Protein AF-A0A963HJY0-F1 (afdb_monomer_lite)

pLDDT: mean 78.34, std 18.62, range [38.72, 96.56]

Secondary structure (DSSP, 8-state):
-----------PPPPP------------PPPHHHHHHHHHHHHHHHHHHHTTB---SSPPEE-TTT-EEEEE-TTSBEEEEETTSS---------EE-TTS-EE-TTT-PBPEE--TT-

Radius of gyration: 29.08 Å; chains: 1; bounding box: 79×34×77 Å

Sequence (119 aa):
AGLEIDGSLESSPPPARAARTSSAMADHGIPPELAALARGIQSVREEARALGLFAENRGLLSCPACGLQEDVTIGGRLITCDGNVAAGVDLGLRFVESSVGAFVCPRCGSPACEDDPEA

Foldseek 3Di:
DDDDDDDDDPPDDDPDDPPPPPPPPPPPPDPPVNVVVVVVLVVVLVVCVVVQFDSPPAAWKADPVQQWTWDADPVRHIAIDRNVDPPSDRPVFDWDQDPVRWTAGPPPRDTIDGPDPPD

Structure (mmCIF, N/CA/C/O backbone):
data_AF-A0A963HJY0-F1
#
_entry.id   AF-A0A963HJY0-F1
#
loop_
_atom_site.group_PDB
_atom_site.id
_atom_site.type_symbol
_atom_site.label_atom_id
_atom_site.label_alt_id
_atom_site.label_comp_id
_atom_site.label_asym_id
_atom_site.label_entity_id
_atom_site.label_seq_id
_atom_site.pdbx_PDB_ins_code
_atom_site.Cartn_x
_atom_site.C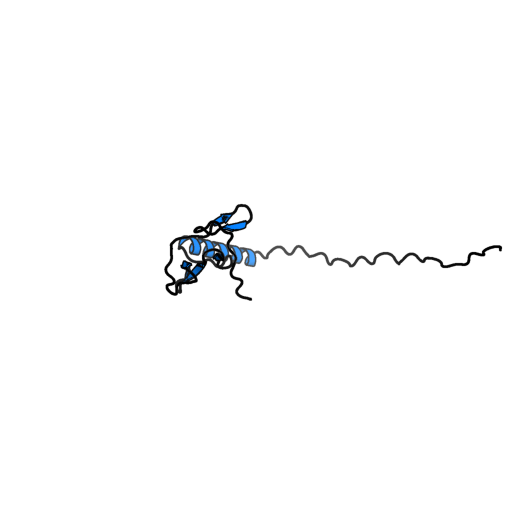artn_y
_atom_site.Cartn_z
_atom_site.occupancy
_atom_site.B_iso_or_equiv
_atom_site.auth_seq_id
_atom_site.auth_comp_id
_atom_site.auth_asym_id
_atom_site.auth_atom_id
_atom_site.pdbx_PDB_model_num
ATOM 1 N N . ALA A 1 1 ? 62.326 19.930 55.989 1.00 39.28 1 ALA A N 1
ATOM 2 C CA . ALA A 1 1 ? 62.068 18.636 56.647 1.00 39.28 1 ALA A CA 1
ATOM 3 C C . ALA A 1 1 ? 61.097 18.880 57.797 1.00 39.28 1 ALA A C 1
ATOM 5 O O . ALA A 1 1 ? 61.372 19.786 58.571 1.00 39.28 1 ALA A O 1
ATOM 6 N N . GLY A 1 2 ? 60.003 18.112 57.867 1.00 40.12 2 GLY A N 1
ATOM 7 C CA . GLY A 1 2 ? 58.999 18.122 58.952 1.00 40.12 2 GLY A CA 1
ATOM 8 C C . GLY A 1 2 ? 57.819 19.063 58.685 1.00 40.12 2 GLY A C 1
ATOM 9 O O . GLY A 1 2 ? 58.021 20.270 58.683 1.00 40.12 2 GLY A O 1
ATOM 10 N N . LEU A 1 3 ? 56.689 18.543 58.182 1.00 40.69 3 LEU A N 1
ATOM 11 C CA . LEU A 1 3 ? 55.499 18.008 58.896 1.00 40.69 3 LEU A CA 1
ATOM 12 C C . LEU A 1 3 ? 54.500 19.133 59.245 1.00 40.69 3 LEU A C 1
ATOM 14 O O . LEU A 1 3 ? 54.798 19.986 60.070 1.00 40.69 3 LEU A O 1
ATOM 18 N N . GLU A 1 4 ? 53.459 19.329 58.429 1.00 43.28 4 GLU A N 1
ATOM 19 C CA . GLU A 1 4 ? 52.092 18.773 58.581 1.00 43.28 4 GLU A CA 1
ATOM 20 C C . GLU A 1 4 ? 51.328 19.358 59.778 1.00 43.28 4 GLU A C 1
ATOM 22 O O . GLU A 1 4 ? 51.622 19.012 60.915 1.00 43.28 4 GLU A O 1
ATOM 27 N N . ILE A 1 5 ? 50.297 20.171 59.500 1.00 50.16 5 ILE A N 1
ATOM 28 C CA . ILE A 1 5 ? 49.032 20.128 60.247 1.00 50.16 5 ILE A CA 1
ATOM 29 C C . ILE A 1 5 ? 47.838 20.384 59.313 1.00 50.16 5 ILE A C 1
ATOM 31 O O . ILE A 1 5 ? 47.650 21.458 58.746 1.00 50.16 5 ILE A O 1
ATOM 35 N N . ASP A 1 6 ? 47.098 19.294 59.169 1.00 44.12 6 ASP A N 1
ATOM 36 C CA . ASP A 1 6 ? 45.666 19.099 58.958 1.00 44.12 6 ASP A CA 1
ATOM 37 C C . ASP A 1 6 ? 44.758 20.288 59.344 1.00 44.12 6 ASP A C 1
ATOM 39 O O . ASP A 1 6 ? 44.872 20.848 60.437 1.00 44.12 6 ASP A O 1
ATOM 43 N N . GLY A 1 7 ? 43.838 20.668 58.450 1.00 38.72 7 GLY A N 1
ATOM 44 C CA . GLY A 1 7 ? 42.907 21.771 58.689 1.00 38.72 7 GLY A CA 1
ATOM 45 C C . GLY A 1 7 ? 41.763 21.853 57.681 1.00 38.72 7 GLY A C 1
ATOM 46 O O . GLY A 1 7 ? 41.828 22.618 56.726 1.00 38.72 7 GLY A O 1
ATOM 47 N N . SER A 1 8 ? 40.709 21.082 57.951 1.00 50.34 8 SER A N 1
ATOM 48 C CA . SER A 1 8 ? 39.299 21.344 57.622 1.00 50.34 8 SER A CA 1
ATOM 49 C C . SER A 1 8 ? 38.928 21.756 56.193 1.00 50.34 8 SER A C 1
ATOM 51 O O . SER A 1 8 ? 38.868 22.937 55.867 1.00 50.34 8 SER A O 1
ATOM 53 N N . LEU A 1 9 ? 38.418 20.793 55.422 1.00 45.22 9 LEU A N 1
ATOM 54 C CA . LEU A 1 9 ? 37.213 21.046 54.629 1.00 45.22 9 LEU A CA 1
ATOM 55 C C . LEU A 1 9 ? 36.188 19.941 54.892 1.00 45.22 9 LEU A C 1
ATOM 57 O O . LEU A 1 9 ? 36.257 18.838 54.350 1.00 45.22 9 LEU A O 1
ATOM 61 N N . GLU A 1 10 ? 35.232 20.274 55.756 1.00 46.62 10 GLU A N 1
ATOM 62 C CA . GLU A 1 10 ? 33.986 19.548 55.963 1.00 46.62 10 GLU A CA 1
ATOM 63 C C . GLU A 1 10 ? 33.304 19.302 54.609 1.00 46.62 10 GLU A C 1
ATOM 65 O O . GLU A 1 10 ? 32.734 20.205 53.994 1.00 46.62 10 GLU A O 1
ATOM 70 N N . SER A 1 11 ? 33.361 18.063 54.124 1.00 43.84 11 SER A N 1
ATOM 71 C CA . SER A 1 11 ? 32.516 17.629 53.014 1.00 43.84 11 SER A CA 1
ATOM 72 C C . SER A 1 11 ? 31.090 17.493 53.532 1.00 43.84 11 SER A C 1
ATOM 74 O O . SER A 1 11 ? 30.693 16.452 54.051 1.00 43.84 11 SER A O 1
ATOM 76 N N . SER A 1 12 ? 30.328 18.580 53.419 1.00 49.44 12 SER A N 1
ATOM 77 C CA . SER A 1 12 ? 28.877 18.553 53.585 1.00 49.44 12 SER A CA 1
ATOM 78 C C . SER A 1 12 ? 28.282 17.484 52.662 1.00 49.44 12 SER A C 1
ATOM 80 O O . SER A 1 12 ? 28.563 17.507 51.459 1.00 49.44 12 SER A O 1
ATOM 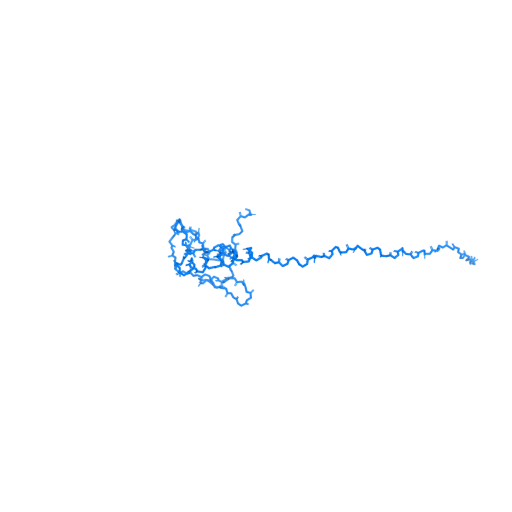82 N N . PRO A 1 13 ? 27.455 16.551 53.165 1.00 54.12 13 PRO A N 1
ATOM 83 C CA . PRO A 1 13 ? 26.714 15.668 52.283 1.00 54.12 13 PRO A CA 1
ATOM 84 C C . PRO A 1 13 ? 25.751 16.514 51.431 1.00 54.12 13 PRO A C 1
ATOM 86 O O . PRO A 1 13 ? 25.139 17.454 51.950 1.00 54.12 13 PRO A O 1
ATOM 89 N N . PRO A 1 14 ? 25.591 16.216 50.130 1.00 53.59 14 PRO A N 1
ATOM 90 C CA . PRO A 1 14 ? 24.600 16.902 49.314 1.00 53.59 14 PRO A CA 1
ATOM 91 C C . PRO A 1 14 ? 23.200 16.661 49.905 1.00 53.59 14 PRO A C 1
ATOM 93 O O . PRO A 1 14 ? 22.919 15.549 50.368 1.00 53.59 14 PRO A O 1
ATOM 96 N N . PRO A 1 15 ? 22.305 17.666 49.906 1.00 50.22 15 PRO A N 1
ATOM 97 C CA . PRO A 1 15 ? 20.960 17.488 50.426 1.00 50.22 15 PRO A CA 1
ATOM 98 C C . PRO A 1 15 ? 20.242 16.366 49.675 1.00 50.22 15 PRO A C 1
ATOM 100 O O . PRO A 1 15 ? 20.315 16.245 48.448 1.00 50.22 15 PRO A O 1
ATOM 103 N N . ALA A 1 16 ? 19.547 15.540 50.454 1.00 54.34 16 ALA A N 1
ATOM 104 C CA . ALA A 1 16 ? 18.766 14.416 49.984 1.00 54.34 16 ALA A CA 1
ATOM 105 C C . ALA A 1 16 ? 17.812 14.839 48.856 1.00 54.34 16 ALA A C 1
ATOM 107 O O . ALA A 1 16 ? 16.908 15.651 49.035 1.00 54.34 16 ALA A O 1
ATOM 108 N N . ARG A 1 17 ? 18.065 14.250 47.685 1.00 49.66 17 ARG A N 1
ATOM 109 C CA . ARG A 1 17 ? 17.157 13.939 46.578 1.00 49.66 17 ARG A CA 1
ATOM 110 C C . ARG A 1 17 ? 15.712 14.409 46.802 1.00 49.66 17 ARG A C 1
ATOM 112 O O . ARG A 1 17 ? 14.879 13.659 47.306 1.00 49.66 17 ARG A O 1
ATOM 119 N N . ALA A 1 18 ? 15.394 15.610 46.318 1.00 47.00 18 ALA A N 1
ATOM 120 C CA . ALA A 1 18 ? 14.016 15.954 46.003 1.00 47.00 18 ALA A CA 1
ATOM 121 C C . ALA A 1 18 ? 13.581 15.033 44.858 1.00 47.00 18 ALA A C 1
ATOM 123 O O . ALA A 1 18 ? 13.915 15.243 43.688 1.00 47.00 18 ALA A O 1
ATOM 124 N N . ALA A 1 19 ? 12.907 13.943 45.220 1.00 44.41 19 ALA A N 1
ATOM 125 C CA . ALA A 1 19 ? 12.134 13.157 44.287 1.00 44.41 19 ALA A CA 1
ATOM 126 C C . ALA A 1 19 ? 11.183 14.133 43.596 1.00 44.41 19 ALA A C 1
ATOM 128 O O . ALA A 1 19 ? 10.259 14.655 44.217 1.00 44.41 19 ALA A O 1
ATOM 129 N N . ARG A 1 20 ? 11.443 14.412 42.314 1.00 54.94 20 ARG A N 1
ATOM 130 C CA . ARG A 1 20 ? 10.408 14.930 41.428 1.00 54.94 20 ARG A CA 1
ATOM 131 C C . ARG A 1 20 ? 9.250 13.964 41.592 1.00 54.94 20 ARG A C 1
ATOM 133 O O . ARG A 1 20 ? 9.386 12.790 41.247 1.00 54.94 20 ARG A O 1
ATOM 140 N N . THR A 1 21 ? 8.174 14.431 42.207 1.00 51.06 21 THR A N 1
ATOM 141 C CA . THR A 1 21 ? 6.898 13.744 42.199 1.00 51.06 21 THR A CA 1
ATOM 142 C C . THR A 1 21 ? 6.554 13.566 40.732 1.00 51.06 21 THR A C 1
ATOM 144 O O . THR A 1 21 ? 6.165 14.501 40.037 1.00 51.06 21 THR A O 1
ATOM 147 N N . SER A 1 22 ? 6.824 12.363 40.226 1.00 50.31 22 SER A N 1
ATOM 148 C CA . SER A 1 22 ? 6.207 11.867 39.013 1.00 50.31 22 SER A CA 1
ATOM 149 C C . SER A 1 22 ? 4.723 12.011 39.285 1.00 50.31 22 SER A C 1
ATOM 151 O O . SER A 1 22 ? 4.172 11.302 40.125 1.00 50.31 22 SER A O 1
ATOM 153 N N . SER A 1 23 ? 4.117 13.023 38.664 1.00 48.34 23 SER A N 1
ATOM 154 C CA . SER A 1 23 ? 2.674 13.092 38.546 1.00 48.34 23 SER A CA 1
ATOM 155 C C . SER A 1 23 ? 2.285 11.745 37.964 1.00 48.34 23 SER A C 1
ATOM 157 O O . SER A 1 23 ? 2.723 11.404 36.862 1.00 48.34 23 SER A O 1
ATOM 159 N N . ALA A 1 24 ? 1.635 10.925 38.787 1.00 53.72 24 ALA A N 1
ATOM 160 C CA . ALA A 1 24 ? 1.176 9.613 38.395 1.00 53.72 24 ALA A CA 1
ATOM 161 C C . ALA A 1 24 ? 0.371 9.816 37.113 1.00 53.72 24 ALA A C 1
ATOM 163 O O . ALA A 1 24 ? -0.610 10.559 37.117 1.00 53.72 24 ALA A O 1
ATOM 164 N N . MET A 1 25 ? 0.853 9.237 36.012 1.00 50.50 25 MET A N 1
ATOM 165 C CA . MET A 1 25 ? 0.105 9.143 34.768 1.00 50.50 25 MET A CA 1
ATOM 166 C C . MET A 1 25 ? -1.189 8.442 35.147 1.00 50.50 25 MET A C 1
ATOM 168 O O . MET A 1 25 ? -1.187 7.246 35.434 1.00 50.50 25 MET A O 1
ATOM 172 N N . ALA A 1 26 ? -2.254 9.218 35.303 1.00 58.81 26 ALA A N 1
ATOM 173 C CA . ALA A 1 26 ? -3.544 8.668 35.625 1.00 58.81 26 ALA A CA 1
ATOM 174 C C . ALA A 1 26 ? -3.883 7.672 34.514 1.00 58.81 26 ALA A C 1
ATOM 176 O O . ALA A 1 26 ? -3.748 7.987 33.330 1.00 58.81 26 ALA A O 1
ATOM 177 N N . ASP A 1 27 ? -4.250 6.460 34.920 1.00 61.19 27 ASP A N 1
ATOM 178 C CA . ASP A 1 27 ? -4.717 5.394 34.044 1.00 61.19 27 ASP A CA 1
ATOM 179 C C . ASP A 1 27 ? -6.046 5.856 33.432 1.00 61.19 27 ASP A C 1
ATOM 181 O O . ASP A 1 27 ? -7.136 5.658 33.966 1.00 61.19 27 ASP A O 1
ATOM 185 N N . HIS A 1 28 ? -5.951 6.658 32.378 1.00 69.19 28 HIS A N 1
ATOM 186 C CA . HIS A 1 28 ? -7.095 7.128 31.622 1.00 69.19 28 HIS A CA 1
ATOM 187 C C . HIS A 1 28 ? -7.372 6.076 30.564 1.00 69.19 28 HIS A C 1
ATOM 189 O O . HIS A 1 28 ? -6.877 6.150 29.440 1.00 69.19 28 HIS A O 1
ATOM 195 N N . GLY A 1 29 ? -8.141 5.062 30.963 1.00 82.00 29 GLY A N 1
ATOM 196 C CA . GLY A 1 29 ? -8.699 4.094 30.031 1.00 82.00 29 GLY A CA 1
ATOM 197 C C . GLY A 1 29 ? -9.362 4.803 28.846 1.00 82.00 29 GLY A C 1
ATOM 198 O O . GLY A 1 29 ? -9.936 5.886 28.985 1.00 82.00 29 GLY A O 1
ATOM 199 N N . ILE A 1 30 ? -9.263 4.197 27.664 1.00 86.56 30 ILE A N 1
ATOM 200 C CA . ILE A 1 30 ? -9.831 4.749 26.432 1.00 86.56 30 ILE A CA 1
ATOM 201 C C . ILE A 1 30 ? -11.349 4.926 26.630 1.00 86.56 30 ILE A C 1
ATOM 203 O O . ILE A 1 30 ? -12.022 3.941 26.953 1.00 86.56 30 ILE A O 1
ATOM 207 N N . PRO A 1 31 ? -11.914 6.133 26.424 1.00 94.25 31 PRO A N 1
ATOM 208 C CA . PRO A 1 31 ? -13.349 6.354 26.552 1.00 94.25 31 PRO A CA 1
ATOM 209 C C . PRO A 1 31 ? -14.150 5.375 25.679 1.00 94.25 31 PRO A C 1
ATOM 211 O O . PRO A 1 31 ? -13.739 5.085 24.552 1.00 94.25 31 PRO A O 1
ATOM 214 N N . PRO A 1 32 ? -15.311 4.880 26.144 1.00 92.44 32 PRO A N 1
ATOM 215 C CA . PRO A 1 32 ? -16.063 3.839 25.442 1.00 92.44 32 PRO A CA 1
ATOM 216 C C . PRO A 1 32 ? -16.493 4.259 24.030 1.00 92.44 32 PRO A C 1
ATOM 218 O O . PRO A 1 32 ? -16.511 3.430 23.120 1.00 92.44 32 PRO A O 1
ATOM 221 N N . GLU A 1 33 ? -16.788 5.544 23.836 1.00 94.00 33 GLU A N 1
ATOM 222 C CA . GLU A 1 33 ? -17.116 6.124 22.533 1.00 94.00 33 GLU A CA 1
ATOM 223 C C . GLU A 1 33 ? -15.917 6.089 21.576 1.00 94.00 33 GLU A C 1
ATOM 225 O O . GLU A 1 33 ? -16.033 5.608 20.448 1.00 94.00 33 GLU A O 1
ATOM 230 N N . LEU A 1 34 ? -14.734 6.491 22.051 1.00 94.19 34 LEU A N 1
ATOM 231 C CA . LEU A 1 34 ? -13.502 6.431 21.265 1.00 94.19 34 LEU A CA 1
ATOM 232 C C . LEU A 1 34 ? -13.136 4.981 20.915 1.00 94.19 34 LEU A C 1
ATOM 234 O O . LEU A 1 34 ? -12.748 4.689 19.785 1.00 94.19 34 LEU A O 1
ATOM 238 N N . ALA A 1 35 ? -13.333 4.050 21.851 1.00 93.06 35 ALA A N 1
ATOM 239 C CA . ALA A 1 35 ? -13.134 2.627 21.602 1.00 93.06 35 ALA A CA 1
ATOM 240 C C . ALA A 1 35 ? -14.116 2.074 20.550 1.00 93.06 35 ALA A C 1
ATOM 242 O O . ALA A 1 35 ? -13.742 1.212 19.754 1.00 93.06 35 ALA A O 1
ATOM 243 N N . ALA A 1 36 ? -15.365 2.550 20.526 1.00 95.06 36 ALA A N 1
ATOM 244 C CA . ALA A 1 36 ? -16.348 2.164 19.514 1.00 95.06 36 ALA A CA 1
ATOM 245 C C . ALA A 1 36 ? -15.978 2.688 18.120 1.00 95.06 36 ALA A C 1
ATOM 247 O O . ALA A 1 36 ? -16.001 1.916 17.161 1.00 95.06 36 ALA A O 1
ATOM 248 N N . LEU A 1 37 ? -15.558 3.951 18.021 1.00 96.56 37 LEU A N 1
ATOM 249 C CA . LEU A 1 37 ? -15.076 4.539 16.768 1.00 96.56 37 LEU A CA 1
ATOM 250 C C . LEU A 1 37 ? -13.840 3.805 16.238 1.00 96.56 37 LEU A C 1
ATOM 252 O O . LEU A 1 37 ? -13.787 3.470 15.057 1.00 96.56 37 LEU A O 1
ATOM 256 N N . ALA A 1 38 ? -12.884 3.478 17.111 1.00 91.81 38 ALA A N 1
ATOM 257 C CA . ALA A 1 38 ? -11.686 2.733 16.731 1.00 91.81 38 ALA A CA 1
ATOM 258 C C . ALA A 1 38 ? -12.019 1.360 16.120 1.00 91.81 38 ALA A C 1
ATOM 260 O O . ALA A 1 38 ? -11.423 0.975 15.115 1.00 91.81 38 ALA A O 1
ATOM 261 N N . ARG A 1 39 ? -13.005 0.640 16.675 1.00 94.12 39 ARG A N 1
ATOM 262 C CA . ARG A 1 39 ? -13.499 -0.619 16.088 1.00 94.12 39 ARG A CA 1
ATOM 263 C C . ARG A 1 39 ? -14.159 -0.402 14.727 1.00 94.12 39 ARG A C 1
ATOM 265 O O . ARG A 1 39 ? -13.931 -1.192 13.819 1.00 94.12 39 ARG A O 1
ATOM 272 N N . GLY A 1 40 ? -14.929 0.676 14.567 1.00 95.31 40 GLY A N 1
ATOM 273 C CA . GLY A 1 40 ? -15.521 1.044 13.277 1.00 95.31 40 GLY A CA 1
ATOM 274 C C . GLY A 1 40 ? -14.462 1.291 12.199 1.00 95.31 40 GLY A C 1
ATOM 275 O O . GLY A 1 40 ? -14.554 0.741 11.106 1.00 95.31 40 GLY A O 1
ATOM 276 N N . ILE A 1 41 ? -13.405 2.036 12.533 1.00 91.38 41 ILE A N 1
ATOM 277 C CA . ILE A 1 41 ? -12.266 2.271 11.632 1.00 91.38 41 ILE A CA 1
ATOM 278 C C . ILE A 1 41 ? -11.582 0.949 11.257 1.00 91.38 41 ILE A C 1
ATOM 280 O O . ILE A 1 41 ? -11.242 0.750 10.093 1.00 91.38 41 ILE A O 1
ATOM 284 N N . GLN A 1 42 ? -11.393 0.034 12.214 1.00 90.44 42 GLN A N 1
ATOM 285 C CA . GLN A 1 42 ? -10.818 -1.286 11.928 1.00 90.44 42 GLN A CA 1
ATOM 286 C C . GLN A 1 42 ? -11.689 -2.091 10.956 1.00 90.44 42 GLN A C 1
ATOM 288 O O . GLN A 1 42 ? -11.156 -2.591 9.970 1.00 90.44 42 GLN A O 1
ATOM 293 N N . SER A 1 43 ? -13.009 -2.125 11.162 1.00 91.88 43 SER A N 1
ATOM 294 C CA . SER A 1 43 ? -13.947 -2.805 10.254 1.00 91.88 43 SER A CA 1
ATOM 295 C C . SER A 1 43 ? -13.866 -2.252 8.829 1.00 91.88 43 SER A C 1
ATOM 297 O O . SER A 1 43 ? -13.710 -3.008 7.875 1.00 91.88 43 SER A O 1
ATOM 299 N N . VAL A 1 44 ? -13.884 -0.922 8.674 1.00 91.00 44 VAL A N 1
ATOM 300 C CA . VAL A 1 44 ? -13.775 -0.276 7.354 1.00 91.00 44 VAL A CA 1
ATOM 301 C C . VAL A 1 44 ? -12.436 -0.597 6.685 1.00 91.00 44 VAL A C 1
ATOM 303 O O . VAL A 1 44 ? -12.386 -0.851 5.483 1.00 91.00 44 VAL A O 1
ATOM 306 N N . ARG A 1 45 ? -11.337 -0.630 7.449 1.00 87.44 45 ARG A N 1
ATOM 307 C CA . ARG A 1 45 ? -10.011 -1.000 6.929 1.00 87.44 45 ARG A CA 1
ATOM 308 C C . ARG A 1 45 ? -9.952 -2.460 6.475 1.00 87.44 45 ARG A C 1
ATOM 310 O O . ARG A 1 45 ? -9.311 -2.750 5.468 1.00 87.44 45 ARG A O 1
ATOM 317 N N . GLU A 1 46 ? -10.597 -3.375 7.191 1.00 88.38 46 GLU A N 1
ATOM 318 C CA . GLU A 1 46 ? -10.693 -4.787 6.801 1.00 88.38 46 GLU A CA 1
ATOM 319 C C . GLU A 1 46 ? -11.507 -4.968 5.515 1.00 88.38 46 GLU A C 1
ATOM 321 O O . GLU A 1 46 ? -11.056 -5.660 4.601 1.00 88.38 46 GLU A O 1
ATOM 326 N N . GLU A 1 47 ? -12.647 -4.285 5.397 1.00 89.75 47 GLU A N 1
ATOM 327 C CA . GLU A 1 47 ? -13.459 -4.274 4.174 1.00 89.75 47 GLU A CA 1
ATOM 328 C C . GLU A 1 47 ? -12.682 -3.699 2.982 1.00 89.75 47 GLU A C 1
ATOM 330 O O . GLU A 1 47 ? -12.659 -4.292 1.902 1.00 89.75 47 GLU A O 1
ATOM 335 N N . ALA A 1 48 ? -11.970 -2.587 3.185 1.00 86.81 48 ALA A N 1
ATOM 336 C CA . ALA A 1 48 ? -11.106 -1.993 2.170 1.00 86.81 48 ALA A CA 1
ATOM 337 C C . ALA A 1 48 ? -10.040 -2.992 1.683 1.00 86.81 48 ALA A C 1
ATOM 339 O O . ALA A 1 48 ? -9.886 -3.192 0.475 1.00 86.81 48 ALA A O 1
ATOM 340 N N . ARG A 1 49 ? -9.360 -3.693 2.603 1.00 82.75 49 ARG A N 1
ATOM 341 C CA . ARG A 1 49 ? -8.376 -4.734 2.255 1.00 82.75 49 ARG A CA 1
ATOM 342 C C . ARG A 1 49 ? -8.999 -5.881 1.468 1.00 82.75 49 ARG A C 1
ATOM 344 O O . ARG A 1 49 ? -8.403 -6.322 0.488 1.00 82.75 49 ARG A O 1
ATOM 351 N N . ALA A 1 50 ? -10.188 -6.342 1.856 1.00 84.19 50 ALA A N 1
ATOM 352 C CA . ALA A 1 50 ? -10.896 -7.407 1.144 1.00 84.19 50 ALA A CA 1
ATOM 353 C C . ALA A 1 50 ? -11.218 -7.021 -0.314 1.00 84.19 50 ALA A C 1
ATOM 355 O O . ALA A 1 50 ? -11.243 -7.878 -1.195 1.00 84.19 50 ALA A O 1
ATOM 356 N N . LEU A 1 51 ? -11.404 -5.725 -0.582 1.00 85.19 51 LEU A N 1
ATOM 357 C CA . LEU A 1 51 ? -11.618 -5.169 -1.922 1.00 85.19 51 LEU A CA 1
ATOM 358 C C . LEU A 1 51 ? -10.313 -4.852 -2.682 1.00 85.19 51 LEU A C 1
ATOM 360 O O . LEU A 1 51 ? -10.364 -4.431 -3.846 1.00 85.19 51 LEU A O 1
ATOM 364 N N . GLY A 1 52 ? -9.149 -5.056 -2.056 1.00 78.31 52 GLY A N 1
ATOM 365 C CA . GLY A 1 52 ? -7.832 -4.720 -2.603 1.00 78.31 52 GLY A CA 1
ATOM 366 C C . GLY A 1 52 ? -7.511 -3.221 -2.577 1.00 78.31 52 GLY A C 1
ATOM 367 O O . GLY A 1 52 ? -6.704 -2.754 -3.383 1.00 78.31 52 GLY A O 1
ATOM 368 N N . LEU A 1 53 ? -8.172 -2.457 -1.704 1.00 85.56 53 LEU A N 1
ATOM 369 C CA . LEU A 1 53 ? -7.865 -1.050 -1.460 1.00 85.56 53 LEU A CA 1
ATOM 370 C C . LEU A 1 53 ? -6.728 -0.915 -0.446 1.00 85.56 53 LEU A C 1
ATOM 372 O O . LEU A 1 53 ? -6.562 -1.743 0.454 1.00 85.56 53 LEU A O 1
ATOM 376 N N . PHE A 1 54 ? -5.954 0.155 -0.589 1.00 84.06 54 PHE A N 1
ATOM 377 C CA . PHE A 1 54 ? -4.956 0.533 0.394 1.00 84.06 54 PHE A CA 1
ATOM 378 C C . PHE A 1 54 ? -5.649 1.127 1.625 1.00 84.06 54 PHE A C 1
ATOM 380 O O . PHE A 1 54 ? -6.384 2.103 1.524 1.00 84.06 54 PHE A O 1
ATOM 387 N N . ALA A 1 55 ? -5.438 0.515 2.790 1.00 82.06 55 ALA A N 1
ATOM 388 C CA . ALA A 1 55 ? -6.127 0.876 4.032 1.00 82.06 55 ALA A CA 1
ATOM 389 C C . ALA A 1 55 ? -5.327 1.846 4.932 1.00 82.06 55 ALA A C 1
ATOM 391 O O . ALA A 1 55 ? -5.653 1.973 6.116 1.00 82.06 55 ALA A O 1
ATOM 392 N N . GLU A 1 56 ? -4.270 2.473 4.391 1.00 77.25 56 GLU A N 1
ATOM 393 C CA . GLU A 1 56 ? -3.396 3.458 5.062 1.00 77.25 56 GLU A CA 1
ATOM 394 C C . GLU A 1 56 ? -2.951 3.037 6.473 1.00 77.25 56 GLU A C 1
ATOM 396 O O . GLU A 1 56 ? -2.970 3.803 7.435 1.00 77.25 56 GLU A O 1
ATOM 401 N N . ASN A 1 57 ? -2.603 1.763 6.637 1.00 75.56 57 ASN A N 1
ATOM 402 C CA . ASN A 1 57 ? -2.149 1.225 7.917 1.00 75.56 57 ASN A CA 1
ATOM 403 C C . ASN A 1 57 ? -0.624 1.277 8.097 1.00 75.56 57 ASN A C 1
ATOM 405 O O . ASN A 1 57 ? -0.154 0.870 9.156 1.00 75.56 57 ASN A O 1
ATOM 409 N N . ARG A 1 58 ? 0.116 1.705 7.067 1.00 85.88 58 ARG A N 1
ATOM 410 C CA . ARG A 1 58 ? 1.582 1.829 7.003 1.00 85.88 58 ARG A CA 1
ATOM 411 C C . ARG A 1 58 ? 1.983 2.731 5.828 1.00 85.88 58 ARG A C 1
ATOM 413 O O . ARG A 1 58 ? 1.112 3.049 5.014 1.00 85.88 58 ARG A O 1
ATOM 420 N N . GLY A 1 59 ? 3.256 3.112 5.736 1.00 87.75 59 GLY A N 1
ATOM 421 C CA . GLY A 1 59 ? 3.782 3.817 4.567 1.00 87.75 59 GLY A CA 1
ATOM 422 C C . GLY A 1 59 ? 3.778 2.935 3.315 1.00 87.75 59 GLY A C 1
ATOM 423 O O . GLY A 1 59 ? 3.704 1.705 3.402 1.00 87.75 59 GLY A O 1
ATOM 424 N N . LEU A 1 60 ? 3.842 3.556 2.137 1.00 91.94 60 LEU A N 1
ATOM 425 C CA . LEU A 1 60 ? 4.117 2.818 0.903 1.00 91.94 60 LEU A CA 1
ATOM 426 C C . LEU A 1 60 ? 5.568 2.350 0.921 1.00 91.94 60 LEU A C 1
ATOM 428 O O . LEU A 1 60 ? 6.440 3.044 1.440 1.00 91.94 60 LEU A O 1
ATOM 432 N N . LEU A 1 61 ? 5.818 1.155 0.399 1.00 93.31 61 LEU A N 1
ATOM 433 C CA . LEU A 1 61 ? 7.169 0.619 0.342 1.00 93.31 61 LEU A CA 1
ATOM 434 C C . LEU A 1 61 ? 7.852 0.877 -0.987 1.00 93.31 61 LEU A C 1
ATOM 436 O O . LEU A 1 61 ? 7.280 0.626 -2.046 1.00 93.31 61 LEU A O 1
ATOM 440 N N . SER A 1 62 ? 9.150 1.130 -0.913 1.00 94.56 62 SER A N 1
ATOM 441 C CA . SER A 1 62 ? 10.062 1.077 -2.042 1.00 94.56 62 SER A CA 1
ATOM 442 C C . SER A 1 62 ? 11.198 0.083 -1.790 1.00 94.56 62 SER A C 1
ATOM 444 O O . SER A 1 62 ? 11.669 -0.148 -0.673 1.00 94.56 62 SER A O 1
ATOM 446 N N . CYS A 1 63 ? 11.641 -0.586 -2.854 1.00 94.69 63 CYS A N 1
ATOM 447 C CA . CYS A 1 63 ? 12.812 -1.447 -2.836 1.00 94.69 63 CYS A CA 1
ATOM 448 C C . CYS A 1 63 ? 14.003 -0.708 -3.459 1.00 94.69 63 CYS A C 1
ATOM 450 O O . CYS A 1 63 ? 14.103 -0.655 -4.691 1.00 94.69 63 CYS A O 1
ATOM 452 N N . PRO A 1 64 ? 14.972 -0.234 -2.656 1.00 92.38 64 PRO A N 1
ATOM 453 C CA . PRO A 1 64 ? 16.111 0.523 -3.176 1.00 92.38 64 PRO A CA 1
ATOM 454 C C . PRO A 1 64 ? 17.038 -0.320 -4.066 1.00 92.38 64 PRO A C 1
ATOM 456 O O . PRO A 1 64 ? 17.786 0.219 -4.874 1.00 92.38 64 PRO A O 1
ATOM 459 N N . ALA A 1 65 ? 16.996 -1.651 -3.945 1.00 93.88 65 ALA A N 1
ATOM 460 C CA . ALA A 1 65 ? 17.873 -2.548 -4.695 1.00 93.88 65 ALA A CA 1
ATOM 461 C C . ALA A 1 65 ? 17.429 -2.780 -6.148 1.00 93.88 65 ALA A C 1
ATOM 463 O O . ALA A 1 65 ? 18.272 -2.996 -7.015 1.00 93.88 65 ALA A O 1
ATOM 464 N N . CYS A 1 66 ? 16.119 -2.793 -6.421 1.00 93.12 66 CYS A N 1
ATOM 465 C CA . CYS A 1 66 ? 15.594 -3.130 -7.752 1.00 93.12 66 CYS A CA 1
ATOM 466 C C . CYS A 1 66 ? 14.565 -2.139 -8.307 1.00 93.12 66 CYS A C 1
ATOM 468 O O . CYS A 1 66 ? 14.092 -2.346 -9.423 1.00 93.12 66 CYS A O 1
ATOM 470 N N . GLY A 1 67 ? 14.214 -1.092 -7.553 1.00 91.81 67 GLY A N 1
ATOM 471 C CA . GLY A 1 67 ? 13.301 -0.035 -7.993 1.00 91.81 67 GLY A CA 1
ATOM 472 C C . GLY A 1 67 ? 11.822 -0.425 -8.014 1.00 91.81 67 GLY A C 1
ATOM 473 O O . GLY A 1 67 ? 11.009 0.325 -8.546 1.00 91.81 67 GLY A O 1
ATOM 474 N N . LEU A 1 68 ? 11.458 -1.587 -7.463 1.00 94.19 68 LEU A N 1
ATOM 475 C CA . LEU A 1 68 ? 10.058 -1.955 -7.255 1.00 94.19 68 LEU A CA 1
ATOM 476 C C . LEU A 1 68 ? 9.473 -1.094 -6.130 1.00 94.19 68 LEU A C 1
ATOM 478 O O . LEU A 1 68 ? 10.073 -1.048 -5.059 1.00 94.19 68 LEU A O 1
ATOM 482 N N . GLN A 1 69 ? 8.310 -0.482 -6.332 1.00 94.19 69 GLN A N 1
ATOM 483 C CA . GLN A 1 69 ? 7.651 0.336 -5.311 1.00 94.19 69 GLN A CA 1
ATOM 484 C C . GLN A 1 69 ? 6.138 0.119 -5.288 1.00 94.19 69 GLN A C 1
ATOM 486 O O . GLN A 1 69 ? 5.546 -0.316 -6.278 1.00 94.19 69 GLN A O 1
ATOM 491 N N . GLU A 1 70 ? 5.520 0.402 -4.150 1.00 93.44 70 GLU A N 1
ATOM 492 C CA . GLU A 1 70 ? 4.075 0.484 -3.987 1.00 93.44 70 GLU A CA 1
ATOM 493 C C . GLU A 1 70 ? 3.569 1.874 -4.390 1.00 93.44 70 GLU A C 1
ATOM 495 O O . GLU A 1 70 ? 4.248 2.878 -4.207 1.00 93.44 70 GLU A O 1
ATOM 500 N N . ASP A 1 71 ? 2.360 1.923 -4.940 1.00 91.88 71 ASP A N 1
ATOM 501 C CA . ASP A 1 71 ? 1.659 3.165 -5.272 1.00 91.88 71 ASP A CA 1
ATOM 502 C C . ASP A 1 71 ? 0.146 2.950 -5.112 1.00 91.88 71 ASP A C 1
ATOM 504 O O . ASP A 1 71 ? -0.336 1.812 -5.025 1.00 91.88 71 ASP A O 1
ATOM 508 N N . VAL A 1 72 ? -0.620 4.035 -5.067 1.00 90.12 72 VAL A N 1
ATOM 509 C CA . VAL A 1 72 ? -2.072 4.012 -4.913 1.00 90.12 72 VAL A CA 1
ATOM 510 C C . VAL A 1 72 ? -2.720 4.684 -6.113 1.00 90.12 72 VAL A C 1
ATOM 512 O O . VAL A 1 72 ? -2.552 5.869 -6.383 1.00 90.12 72 VAL A O 1
ATOM 515 N N . THR A 1 73 ? -3.525 3.914 -6.841 1.00 89.50 73 THR A N 1
ATOM 516 C CA . THR A 1 73 ? -4.306 4.457 -7.962 1.00 89.50 73 THR A CA 1
ATOM 517 C C . THR A 1 73 ? -5.317 5.501 -7.482 1.00 89.50 73 THR A C 1
ATOM 519 O O . THR A 1 73 ? -5.749 5.480 -6.332 1.00 89.50 73 THR A O 1
ATOM 522 N N . ILE A 1 74 ? -5.831 6.331 -8.396 1.00 87.31 74 ILE A N 1
ATOM 523 C CA . ILE A 1 74 ? -6.917 7.284 -8.093 1.00 87.31 74 ILE A CA 1
ATOM 524 C C . ILE A 1 74 ? -8.174 6.620 -7.491 1.00 87.31 74 ILE A C 1
ATOM 526 O O . ILE A 1 74 ? -8.960 7.272 -6.812 1.00 87.31 74 ILE A O 1
ATOM 530 N N . GLY A 1 75 ? -8.368 5.317 -7.725 1.00 85.44 75 GLY A N 1
ATOM 531 C CA . GLY A 1 75 ? -9.446 4.522 -7.133 1.00 85.44 75 GLY A CA 1
ATOM 532 C C . GLY A 1 75 ? -9.118 3.922 -5.761 1.00 85.44 75 GLY A C 1
ATOM 533 O O . GLY A 1 75 ? -9.871 3.072 -5.296 1.00 85.44 75 GLY A O 1
ATOM 534 N N . GLY A 1 76 ? -7.989 4.283 -5.146 1.00 87.12 76 GLY A N 1
ATOM 535 C CA . GLY A 1 76 ? -7.560 3.784 -3.838 1.00 87.12 76 GLY A CA 1
ATOM 536 C C . GLY A 1 76 ? -6.973 2.369 -3.848 1.00 87.12 76 GLY A C 1
ATOM 537 O O . GLY A 1 76 ? -6.734 1.801 -2.785 1.00 87.12 76 GLY A O 1
ATOM 538 N N . ARG A 1 77 ? -6.753 1.755 -5.020 1.00 89.38 77 ARG A N 1
ATOM 539 C CA . ARG A 1 77 ? -6.142 0.415 -5.104 1.00 89.38 77 ARG A CA 1
ATOM 540 C C . ARG A 1 77 ? -4.639 0.483 -4.909 1.00 89.38 77 ARG A C 1
ATOM 542 O O . ARG A 1 77 ? -3.989 1.263 -5.605 1.00 89.38 77 ARG A O 1
ATOM 549 N N . LEU A 1 78 ? -4.130 -0.396 -4.048 1.00 90.81 78 LEU A N 1
ATOM 550 C CA . LEU A 1 78 ? -2.701 -0.644 -3.906 1.00 90.81 78 LEU A CA 1
ATOM 551 C C . LEU A 1 78 ? -2.192 -1.399 -5.135 1.00 90.81 78 LEU A C 1
ATOM 553 O O . LEU A 1 78 ? -2.688 -2.486 -5.454 1.00 90.81 78 LEU A O 1
ATOM 557 N N . ILE A 1 79 ? -1.189 -0.831 -5.786 1.00 92.19 79 ILE A N 1
ATOM 558 C CA . ILE A 1 79 ? -0.473 -1.440 -6.901 1.00 92.19 79 ILE A CA 1
ATOM 559 C C . ILE A 1 79 ? 1.010 -1.527 -6.574 1.00 92.19 79 ILE A C 1
ATOM 561 O O . ILE A 1 79 ? 1.497 -0.907 -5.629 1.00 92.19 79 ILE A O 1
ATOM 565 N N . THR A 1 80 ? 1.740 -2.298 -7.368 1.00 93.56 80 THR A N 1
ATOM 566 C CA . THR A 1 80 ? 3.195 -2.339 -7.284 1.00 93.56 80 THR A CA 1
ATOM 567 C C . THR A 1 80 ? 3.766 -2.178 -8.677 1.00 93.56 80 THR A C 1
ATOM 569 O O . THR A 1 80 ? 3.440 -2.959 -9.565 1.00 93.56 80 THR A O 1
ATOM 572 N N . CYS A 1 81 ? 4.592 -1.163 -8.875 1.00 93.38 81 CYS A N 1
ATOM 573 C CA . CYS A 1 81 ? 5.094 -0.752 -10.177 1.00 93.38 81 CYS A CA 1
ATOM 574 C C . CYS A 1 81 ? 6.620 -0.607 -10.161 1.00 93.38 81 CYS A C 1
ATOM 576 O O . CYS A 1 81 ? 7.276 -0.657 -9.117 1.00 93.38 81 CYS A O 1
ATOM 578 N N . ASP A 1 82 ? 7.195 -0.474 -11.353 1.00 91.69 82 ASP A N 1
ATOM 579 C CA . ASP A 1 82 ? 8.589 -0.081 -11.512 1.00 91.69 82 ASP A CA 1
ATOM 580 C C . ASP A 1 82 ? 8.698 1.436 -11.338 1.00 91.69 82 ASP A C 1
ATOM 582 O O . ASP A 1 82 ? 8.265 2.182 -12.213 1.00 91.69 82 ASP A O 1
ATOM 586 N N . GLY A 1 83 ? 9.320 1.902 -10.251 1.00 83.44 83 GLY A N 1
ATOM 587 C CA . GLY A 1 83 ? 9.469 3.336 -9.964 1.00 83.44 83 GLY A CA 1
ATOM 588 C C . GLY A 1 83 ? 10.283 4.098 -11.016 1.00 83.44 83 GLY A C 1
ATOM 589 O O . GLY A 1 83 ? 10.198 5.317 -11.125 1.00 83.44 83 GLY A O 1
ATOM 590 N N . ASN A 1 84 ? 11.042 3.375 -11.844 1.00 76.69 84 ASN A N 1
ATOM 591 C CA . ASN A 1 84 ? 11.825 3.938 -12.942 1.00 76.69 84 ASN A CA 1
ATOM 592 C C . ASN A 1 84 ? 11.061 3.985 -14.284 1.00 76.69 84 ASN A C 1
ATOM 594 O O . ASN A 1 84 ? 11.634 4.345 -15.313 1.00 76.69 84 ASN A O 1
ATOM 598 N N . VAL A 1 85 ? 9.787 3.576 -14.307 1.00 74.50 85 VAL A N 1
ATOM 599 C CA . VAL A 1 85 ? 8.948 3.527 -15.510 1.00 74.50 85 VAL A CA 1
ATOM 600 C C . VAL A 1 85 ? 7.681 4.347 -15.274 1.00 74.50 85 VAL A C 1
ATOM 602 O O . VAL A 1 85 ? 6.934 4.110 -14.337 1.00 74.50 85 VAL A O 1
ATOM 605 N N . ALA A 1 86 ? 7.392 5.292 -16.172 1.00 66.25 86 ALA A N 1
ATOM 606 C CA . ALA A 1 86 ? 6.249 6.206 -16.039 1.00 66.25 86 ALA A CA 1
ATOM 607 C C . ALA A 1 86 ? 4.871 5.513 -16.091 1.00 66.25 86 ALA A C 1
ATOM 609 O O . ALA A 1 86 ? 3.851 6.108 -15.749 1.00 66.25 86 ALA A O 1
ATOM 610 N N . ALA A 1 87 ? 4.819 4.267 -16.559 1.00 68.56 87 ALA A N 1
ATOM 611 C CA . ALA A 1 87 ? 3.595 3.491 -16.606 1.00 68.56 87 ALA A CA 1
ATOM 612 C C . ALA A 1 87 ? 3.370 2.830 -15.238 1.00 68.56 87 ALA A C 1
ATOM 614 O O . ALA A 1 87 ? 3.947 1.781 -14.961 1.00 68.56 87 ALA A O 1
ATOM 615 N N . GLY A 1 88 ? 2.511 3.436 -14.410 1.00 75.06 88 GLY A N 1
ATOM 616 C CA . GLY A 1 88 ? 2.009 2.897 -13.135 1.00 75.06 88 GLY A CA 1
ATOM 617 C C . GLY A 1 88 ? 1.122 1.657 -13.309 1.00 75.06 88 GLY A C 1
ATOM 618 O O . GLY A 1 88 ? -0.011 1.610 -12.837 1.00 75.06 88 GLY A O 1
ATOM 619 N N . VAL A 1 89 ? 1.610 0.673 -14.061 1.00 86.38 89 VAL A N 1
ATOM 620 C CA . VAL A 1 89 ? 0.968 -0.622 -14.269 1.00 86.38 89 VAL A CA 1
ATOM 621 C C . VAL A 1 89 ? 1.259 -1.487 -13.056 1.00 86.38 89 VAL A C 1
ATOM 623 O O . VAL A 1 89 ? 2.413 -1.634 -12.654 1.00 86.38 89 VAL A O 1
ATOM 626 N N . ASP A 1 90 ? 0.210 -2.083 -12.495 1.00 92.00 90 ASP A N 1
ATOM 627 C CA . ASP A 1 90 ? 0.372 -3.056 -11.424 1.00 92.00 90 ASP A CA 1
ATOM 628 C C . ASP A 1 90 ? 1.036 -4.326 -11.960 1.00 92.00 90 ASP A C 1
ATOM 630 O O . ASP A 1 90 ? 0.523 -4.995 -12.858 1.00 92.00 90 ASP A O 1
ATOM 634 N N . LEU A 1 91 ? 2.170 -4.673 -11.373 1.00 91.44 91 LEU A N 1
ATOM 635 C CA . LEU A 1 91 ? 2.927 -5.880 -11.676 1.00 91.44 91 LEU A CA 1
ATOM 636 C C . LEU A 1 91 ? 2.414 -7.092 -10.892 1.00 91.44 91 LEU A C 1
ATOM 638 O O . LEU A 1 91 ? 2.924 -8.197 -11.071 1.00 91.44 91 LEU A O 1
ATOM 642 N N . GLY A 1 92 ? 1.440 -6.895 -9.995 1.00 91.81 92 GLY A N 1
ATOM 643 C CA . GLY A 1 92 ? 0.827 -7.959 -9.197 1.00 91.81 92 GLY A CA 1
ATOM 644 C C . GLY A 1 92 ? 1.751 -8.554 -8.130 1.00 91.81 92 GLY A C 1
ATOM 645 O O . GLY A 1 92 ? 1.411 -9.554 -7.502 1.00 91.81 92 GLY A O 1
ATOM 646 N N . LEU A 1 93 ? 2.921 -7.954 -7.914 1.00 93.12 93 LEU A N 1
ATOM 647 C CA . LEU A 1 93 ? 3.844 -8.317 -6.844 1.00 93.12 93 LEU A CA 1
ATOM 648 C C . LEU A 1 93 ? 3.406 -7.637 -5.548 1.00 93.12 93 LEU A C 1
ATOM 650 O O . LEU A 1 93 ? 2.897 -6.529 -5.600 1.00 93.12 93 LEU A O 1
ATOM 654 N N . ARG A 1 94 ? 3.590 -8.266 -4.386 1.00 93.12 94 ARG A N 1
ATOM 655 C CA . ARG A 1 94 ? 3.259 -7.661 -3.085 1.00 93.12 94 ARG A CA 1
ATOM 656 C C . ARG A 1 94 ? 4.394 -7.893 -2.103 1.00 93.12 94 ARG A C 1
ATOM 658 O O . ARG A 1 94 ? 4.940 -8.994 -2.049 1.00 93.12 94 ARG A O 1
ATOM 665 N N . PHE A 1 95 ? 4.764 -6.857 -1.360 1.00 92.94 95 PHE A N 1
ATOM 666 C CA . PHE A 1 95 ? 5.774 -6.972 -0.316 1.00 92.94 95 PHE A CA 1
ATOM 667 C C . PHE A 1 95 ? 5.294 -7.878 0.811 1.00 92.94 95 PHE A C 1
ATOM 669 O O . PHE A 1 95 ? 4.113 -7.894 1.159 1.00 92.94 95 PHE A O 1
ATOM 676 N N . VAL A 1 96 ? 6.225 -8.652 1.363 1.00 91.44 96 VAL A N 1
ATOM 677 C CA . VAL A 1 96 ? 5.926 -9.651 2.389 1.00 91.44 96 VAL A CA 1
ATOM 678 C C . VAL A 1 96 ? 6.537 -9.203 3.703 1.00 91.44 96 VAL A C 1
ATOM 680 O O . VAL A 1 96 ? 7.730 -8.912 3.767 1.00 91.44 96 VAL A O 1
ATOM 683 N N . GLU A 1 97 ? 5.722 -9.156 4.750 1.00 91.94 97 GLU A N 1
ATOM 684 C CA . GLU A 1 97 ? 6.200 -8.910 6.105 1.00 91.94 97 GLU A CA 1
ATOM 685 C C . GLU A 1 97 ? 6.929 -10.153 6.634 1.00 91.94 97 GLU A C 1
ATOM 687 O O . GLU A 1 97 ? 6.427 -11.278 6.577 1.00 91.94 97 GLU A O 1
ATOM 692 N N . SER A 1 98 ? 8.148 -9.956 7.123 1.00 88.56 98 SER A N 1
ATOM 693 C CA . SER A 1 98 ? 8.940 -10.989 7.788 1.00 88.56 98 SER A CA 1
ATOM 694 C C . SER A 1 98 ? 8.537 -11.140 9.257 1.00 88.56 98 SER A C 1
ATOM 696 O O . SER A 1 98 ? 7.915 -10.263 9.849 1.00 88.56 98 SER A O 1
ATOM 698 N N . SER A 1 99 ? 8.963 -12.233 9.896 1.00 84.75 99 SER A N 1
ATOM 699 C CA . SER A 1 99 ? 8.684 -12.506 11.316 1.00 84.75 99 SER A CA 1
ATOM 700 C C . SER A 1 99 ? 9.238 -11.459 12.292 1.00 84.75 99 SER A C 1
ATOM 702 O O . SER A 1 99 ? 8.845 -11.447 13.455 1.00 84.75 99 SER A O 1
ATOM 704 N N . VAL A 1 100 ? 10.151 -10.598 11.835 1.00 85.06 100 VAL A N 1
ATOM 705 C CA . VAL A 1 100 ? 10.749 -9.507 12.616 1.00 85.06 100 VAL A CA 1
ATOM 706 C C . VAL A 1 100 ? 10.105 -8.143 12.324 1.00 85.06 100 VAL A C 1
ATOM 708 O O . VAL A 1 100 ? 10.626 -7.129 12.775 1.00 85.06 100 VAL A O 1
ATOM 711 N N . GLY A 1 101 ? 9.000 -8.102 11.569 1.00 82.75 101 GLY A N 1
ATOM 712 C CA . GLY A 1 101 ? 8.264 -6.872 11.238 1.00 82.75 101 GLY A CA 1
ATOM 713 C C . GLY A 1 101 ? 8.878 -6.034 10.111 1.00 82.75 101 GLY A C 1
ATOM 714 O O . GLY A 1 101 ? 8.391 -4.951 9.812 1.00 82.75 101 GLY A O 1
ATOM 715 N N . ALA A 1 102 ? 9.948 -6.514 9.468 1.00 89.06 102 ALA A N 1
ATOM 716 C CA . ALA A 1 102 ? 10.528 -5.867 8.291 1.00 89.06 102 ALA A CA 1
ATOM 717 C C . ALA A 1 102 ? 9.871 -6.384 7.006 1.00 89.06 102 ALA A C 1
ATOM 719 O O . ALA A 1 102 ? 9.573 -7.577 6.908 1.00 89.06 102 ALA A O 1
ATOM 720 N N . PHE A 1 103 ? 9.717 -5.530 5.997 1.00 93.50 103 PHE A N 1
ATOM 721 C CA . PHE A 1 103 ? 9.179 -5.925 4.696 1.00 93.50 103 PHE A CA 1
ATOM 722 C C . PHE A 1 103 ? 10.275 -6.369 3.727 1.00 93.50 103 PHE A C 1
ATOM 724 O O . PHE A 1 103 ? 11.365 -5.799 3.679 1.00 93.50 103 PHE A O 1
ATOM 731 N N . VAL A 1 104 ? 9.972 -7.391 2.929 1.00 95.44 104 VAL A N 1
ATOM 732 C CA . VAL A 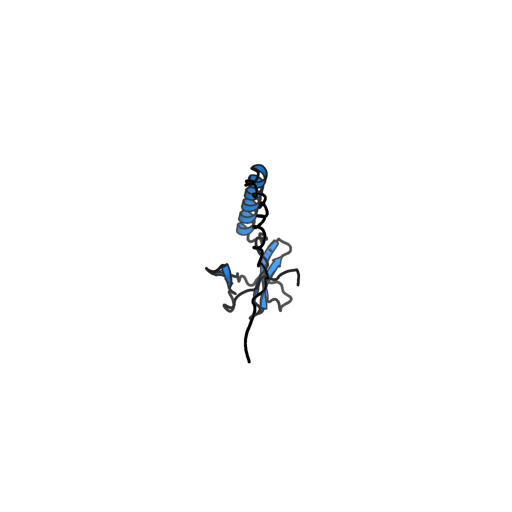1 104 ? 10.891 -7.986 1.957 1.00 95.44 104 VAL A CA 1
ATOM 733 C C . VAL A 1 104 ? 10.340 -7.820 0.549 1.00 95.44 104 VAL A C 1
ATOM 735 O O . VAL A 1 104 ? 9.163 -8.082 0.284 1.00 95.44 104 VAL A O 1
ATOM 738 N N . CYS A 1 105 ? 11.213 -7.396 -0.364 1.00 95.31 105 CYS A N 1
ATOM 739 C CA . CYS A 1 105 ? 10.887 -7.247 -1.770 1.00 95.31 105 CYS A CA 1
ATOM 740 C C . CYS A 1 105 ? 10.601 -8.611 -2.416 1.00 95.31 105 CYS A C 1
ATOM 742 O O . CYS A 1 105 ? 11.479 -9.479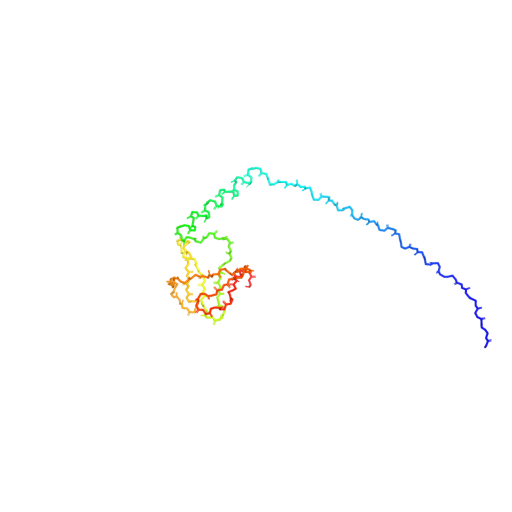 -2.423 1.00 95.31 105 CYS A O 1
ATOM 744 N N . PRO A 1 106 ? 9.431 -8.796 -3.049 1.00 95.31 106 PRO A N 1
ATOM 745 C CA . PRO A 1 106 ? 9.067 -10.056 -3.694 1.00 95.31 106 PRO A CA 1
ATOM 746 C C . PRO A 1 106 ? 9.862 -10.317 -4.980 1.00 95.31 106 PRO A C 1
ATOM 748 O O . PRO A 1 106 ? 9.901 -11.447 -5.456 1.00 95.31 106 PRO A O 1
ATOM 751 N N . ARG A 1 107 ? 10.487 -9.285 -5.566 1.00 94.06 107 ARG A N 1
ATOM 752 C CA . ARG A 1 107 ? 11.244 -9.397 -6.819 1.00 94.06 107 ARG A CA 1
ATOM 753 C C . ARG A 1 107 ? 12.688 -9.846 -6.601 1.00 94.06 107 ARG A C 1
ATOM 755 O O . ARG A 1 107 ? 13.173 -10.688 -7.348 1.00 94.06 107 ARG A O 1
ATOM 762 N N . CYS A 1 108 ? 13.388 -9.261 -5.628 1.00 94.75 108 CYS A N 1
ATOM 763 C CA . CYS A 1 108 ? 14.824 -9.497 -5.421 1.00 94.75 108 CYS A CA 1
ATOM 764 C C . CYS A 1 108 ? 15.191 -10.029 -4.028 1.00 94.75 108 CYS A C 1
ATOM 766 O O . CYS A 1 108 ? 16.351 -10.364 -3.803 1.00 94.75 108 CYS A O 1
ATOM 768 N N . GLY A 1 109 ? 14.246 -10.093 -3.084 1.00 94.06 109 GLY A N 1
ATOM 769 C CA . GLY A 1 109 ? 14.492 -10.563 -1.717 1.00 94.06 109 GLY A CA 1
ATOM 770 C C 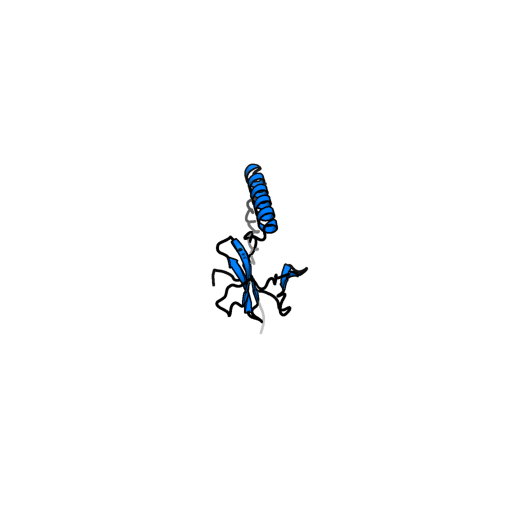. GLY A 1 109 ? 15.223 -9.571 -0.803 1.00 94.06 109 GLY A C 1
ATOM 771 O O . GLY A 1 109 ? 15.474 -9.891 0.355 1.00 94.06 109 GLY A O 1
ATOM 772 N N . SER A 1 110 ? 15.569 -8.374 -1.285 1.00 94.88 110 SER A N 1
ATOM 773 C CA . SER A 1 110 ? 16.161 -7.317 -0.455 1.00 94.88 110 SER A CA 1
ATOM 774 C C . SER A 1 110 ? 15.133 -6.700 0.504 1.00 94.88 110 SER A C 1
ATOM 776 O O . SER A 1 110 ? 13.936 -6.715 0.197 1.00 94.88 110 SER A O 1
ATOM 778 N N . PRO A 1 111 ? 15.572 -6.130 1.642 1.00 94.38 111 PRO A N 1
ATOM 779 C CA . PRO A 1 111 ? 14.682 -5.384 2.525 1.00 94.38 111 PRO A CA 1
ATOM 780 C C . PRO A 1 111 ? 14.075 -4.179 1.797 1.00 94.38 111 PRO A C 1
ATOM 782 O O . PRO A 1 111 ? 14.734 -3.539 0.972 1.00 94.38 111 PRO A O 1
ATOM 785 N N . ALA A 1 112 ? 12.810 -3.908 2.092 1.00 93.19 112 ALA A N 1
ATOM 786 C CA . ALA A 1 112 ? 12.088 -2.735 1.626 1.00 93.19 112 ALA A CA 1
ATOM 787 C C . ALA A 1 112 ? 12.178 -1.605 2.657 1.00 93.19 112 ALA A C 1
ATOM 789 O O . ALA A 1 112 ? 12.284 -1.862 3.858 1.00 93.19 112 ALA A O 1
ATOM 790 N N . CYS A 1 113 ? 12.119 -0.372 2.175 1.00 90.81 113 CYS A N 1
ATOM 791 C CA . CYS A 1 113 ? 12.046 0.837 2.982 1.00 90.81 113 CYS A CA 1
ATOM 792 C C . CYS A 1 113 ? 10.631 1.403 2.869 1.00 90.81 113 CYS A C 1
ATOM 794 O O . CYS A 1 113 ? 10.015 1.278 1.813 1.00 90.81 113 CYS A O 1
ATOM 796 N N . GLU A 1 114 ? 10.107 1.991 3.938 1.00 86.56 114 GLU A N 1
ATOM 797 C CA . GLU A 1 114 ? 8.924 2.842 3.822 1.00 86.56 114 GLU A CA 1
ATOM 798 C C . GLU A 1 114 ? 9.368 4.178 3.222 1.00 86.56 114 GLU A C 1
ATOM 800 O O . GLU A 1 114 ? 10.396 4.727 3.621 1.00 86.56 114 GLU A O 1
ATOM 80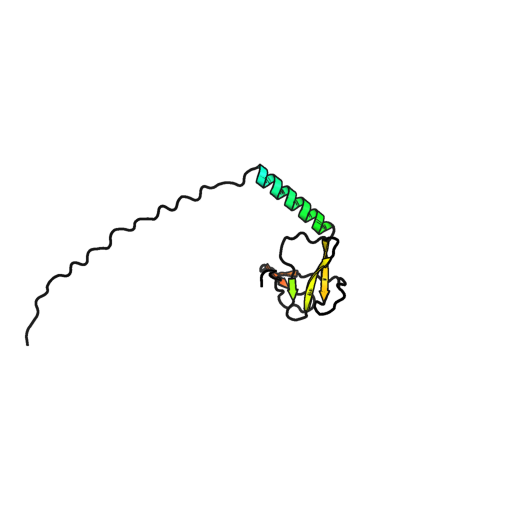5 N N . ASP A 1 115 ? 8.631 4.672 2.232 1.00 69.25 115 ASP A N 1
ATOM 806 C CA . ASP A 1 115 ? 8.813 6.027 1.735 1.00 69.25 115 ASP A CA 1
ATOM 807 C C . ASP A 1 115 ? 8.269 6.984 2.804 1.00 69.25 115 ASP A C 1
ATOM 809 O O . ASP A 1 115 ? 7.057 7.144 2.954 1.00 69.25 115 ASP A O 1
ATOM 813 N N . ASP A 1 116 ? 9.167 7.584 3.588 1.00 57.81 116 ASP A N 1
ATOM 814 C CA . ASP A 1 116 ? 8.833 8.692 4.481 1.00 57.81 116 ASP A CA 1
ATOM 815 C C . ASP A 1 116 ? 8.449 9.911 3.621 1.00 57.81 116 ASP A C 1
ATOM 817 O O . ASP A 1 116 ? 9.302 10.449 2.910 1.00 57.81 116 ASP A O 1
ATOM 821 N N . PRO A 1 117 ? 7.196 10.404 3.669 1.00 53.81 117 PRO A N 1
ATOM 822 C CA . PRO A 1 117 ? 6.771 11.550 2.862 1.00 53.81 117 PRO A CA 1
ATOM 823 C C . PRO A 1 117 ? 7.337 12.900 3.358 1.00 53.81 117 PRO A C 1
ATOM 825 O O . PRO A 1 117 ? 6.919 13.947 2.866 1.00 53.81 117 PRO A O 1
ATOM 828 N N . GLU A 1 118 ? 8.261 12.897 4.328 1.00 49.91 118 GLU A N 1
ATOM 829 C CA . GLU A 1 118 ? 8.794 14.087 5.013 1.00 49.91 118 GLU A CA 1
ATOM 830 C C . GLU A 1 118 ? 10.342 14.154 4.989 1.00 49.91 118 GLU A C 1
ATOM 832 O O . GLU A 1 118 ? 10.971 14.506 5.987 1.00 49.91 118 GLU A O 1
ATOM 837 N N . ALA A 1 119 ? 10.965 13.804 3.854 1.00 42.12 119 ALA A N 1
ATOM 838 C CA . ALA A 1 119 ? 12.409 13.963 3.608 1.00 42.12 119 ALA A CA 1
ATOM 839 C C . ALA A 1 119 ? 12.725 15.065 2.582 1.00 42.12 119 ALA A C 1
ATOM 841 O O . ALA A 1 119 ? 12.032 15.136 1.541 1.00 42.12 119 ALA A O 1
#